Protein AF-A0A1Y4U0S0-F1 (afdb_monomer)

Structure (mmCIF, N/CA/C/O backbone):
data_AF-A0A1Y4U0S0-F1
#
_entry.id   AF-A0A1Y4U0S0-F1
#
loop_
_atom_site.group_PDB
_atom_site.id
_atom_site.type_symbol
_atom_site.label_atom_id
_atom_site.label_alt_id
_atom_site.label_comp_id
_atom_site.label_asym_id
_atom_site.label_entity_id
_atom_site.label_seq_id
_atom_site.pdbx_PDB_ins_code
_atom_site.Cartn_x
_atom_site.Cartn_y
_atom_site.Cartn_z
_atom_site.occupancy
_atom_site.B_iso_or_equiv
_atom_site.auth_seq_id
_atom_site.auth_comp_id
_atom_site.auth_asym_id
_atom_site.auth_atom_id
_atom_site.pdbx_PDB_model_num
ATOM 1 N N . MET A 1 1 ? -29.043 1.356 45.132 1.00 40.47 1 MET A N 1
ATOM 2 C CA . MET A 1 1 ? -28.980 1.439 43.660 1.00 40.47 1 MET A CA 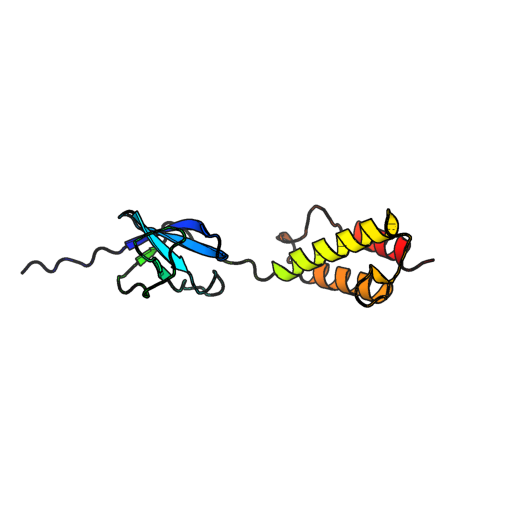1
ATOM 3 C C . MET A 1 1 ? -27.682 0.769 43.268 1.00 40.47 1 MET A C 1
ATOM 5 O O . MET A 1 1 ? -26.642 1.278 43.652 1.00 40.47 1 MET A O 1
ATOM 9 N N . GLU A 1 2 ? -27.728 -0.411 42.651 1.00 45.59 2 GLU A N 1
ATOM 10 C CA . GLU A 1 2 ? -26.515 -1.015 42.090 1.00 45.59 2 GLU A CA 1
ATOM 11 C C . GLU A 1 2 ? -26.048 -0.128 40.940 1.00 45.59 2 GLU A C 1
ATOM 13 O O . GLU A 1 2 ? -26.750 0.027 39.938 1.00 45.59 2 GLU A O 1
ATOM 18 N N . GLU A 1 3 ? -24.886 0.498 41.106 1.00 51.09 3 GLU A N 1
ATOM 19 C CA . GLU A 1 3 ? -24.162 1.104 40.000 1.00 51.09 3 GLU A CA 1
ATOM 20 C C . GLU A 1 3 ? -23.868 -0.013 38.996 1.00 51.09 3 GLU A C 1
ATOM 22 O O . GLU A 1 3 ? -22.993 -0.854 39.207 1.00 51.09 3 GLU A O 1
ATOM 27 N N . LYS A 1 4 ? -24.649 -0.070 37.910 1.00 58.69 4 LYS A N 1
ATOM 28 C CA . LYS A 1 4 ? -24.319 -0.901 36.754 1.00 58.69 4 LYS A CA 1
ATOM 29 C C . LYS A 1 4 ? -22.992 -0.390 36.218 1.00 58.69 4 LYS A C 1
ATOM 31 O O . LYS A 1 4 ? -22.959 0.591 35.479 1.00 58.69 4 LYS A O 1
ATOM 36 N N . LYS A 1 5 ? -21.910 -1.051 36.624 1.00 56.53 5 LYS A N 1
ATOM 37 C CA . LYS A 1 5 ? -20.572 -0.846 36.080 1.00 56.53 5 LYS A CA 1
ATOM 38 C C . LYS A 1 5 ? -20.705 -0.852 34.550 1.00 56.53 5 LYS A C 1
ATOM 40 O O . LYS A 1 5 ? -21.257 -1.826 34.025 1.00 56.53 5 LYS A O 1
ATOM 45 N N . PRO A 1 6 ? -20.319 0.222 33.839 1.00 61.12 6 PRO A N 1
ATOM 46 C CA . PRO A 1 6 ? -20.429 0.237 32.389 1.00 61.12 6 PRO A CA 1
ATOM 47 C C . PRO A 1 6 ? -19.617 -0.946 31.861 1.00 61.12 6 PRO A C 1
ATOM 49 O O . PRO A 1 6 ? -18.437 -1.081 32.174 1.00 61.12 6 PRO A O 1
ATOM 52 N N . MET A 1 7 ? -20.266 -1.865 31.144 1.00 83.56 7 MET A N 1
ATOM 53 C CA . MET A 1 7 ? -19.544 -2.968 30.516 1.00 83.56 7 MET A CA 1
ATOM 54 C C . MET A 1 7 ? -18.657 -2.376 29.426 1.00 83.56 7 MET A C 1
ATOM 56 O O . MET A 1 7 ? -19.169 -1.769 28.490 1.00 83.56 7 MET A O 1
ATOM 60 N N . THR A 1 8 ? -17.345 -2.524 29.544 1.00 92.81 8 THR A N 1
ATOM 61 C CA . THR A 1 8 ? -16.403 -2.131 28.492 1.00 92.81 8 THR A CA 1
ATOM 62 C C . THR A 1 8 ? -16.661 -2.975 27.238 1.00 92.81 8 THR A C 1
ATOM 64 O O . THR A 1 8 ? -16.826 -4.196 27.327 1.00 92.81 8 THR A O 1
ATOM 67 N N . LEU A 1 9 ? -16.752 -2.340 26.068 1.00 95.50 9 LEU A N 1
ATOM 68 C CA . LEU A 1 9 ? -16.929 -3.049 24.798 1.00 95.50 9 LEU A CA 1
ATOM 69 C C . LEU A 1 9 ? -15.595 -3.632 24.318 1.00 95.50 9 LEU A C 1
ATOM 71 O O . LEU A 1 9 ? -14.562 -2.985 24.447 1.00 95.50 9 LEU A O 1
ATOM 75 N N . ILE A 1 10 ? -15.612 -4.834 23.749 1.00 96.50 10 ILE A N 1
ATOM 76 C CA . ILE A 1 10 ? -14.423 -5.499 23.207 1.00 96.50 10 ILE A CA 1
ATOM 77 C C . ILE A 1 10 ? -14.530 -5.476 21.686 1.00 96.50 10 ILE A C 1
ATOM 79 O O . ILE A 1 10 ? -15.404 -6.125 21.122 1.00 96.50 10 ILE A O 1
ATOM 83 N N . MET A 1 11 ? -13.652 -4.718 21.036 1.00 96.75 11 MET A N 1
ATOM 84 C CA . MET A 1 11 ? -13.609 -4.534 19.589 1.00 96.75 11 MET A CA 1
ATOM 85 C C . MET A 1 11 ? -12.737 -5.602 18.939 1.00 96.75 11 MET A C 1
ATOM 87 O O . MET A 1 11 ? -11.527 -5.661 19.172 1.00 96.75 11 MET A O 1
ATOM 91 N N . LYS A 1 12 ? -13.338 -6.406 18.068 1.00 97.44 12 LYS A N 1
ATOM 92 C CA . LYS A 1 12 ? -12.628 -7.357 17.216 1.00 97.44 12 LY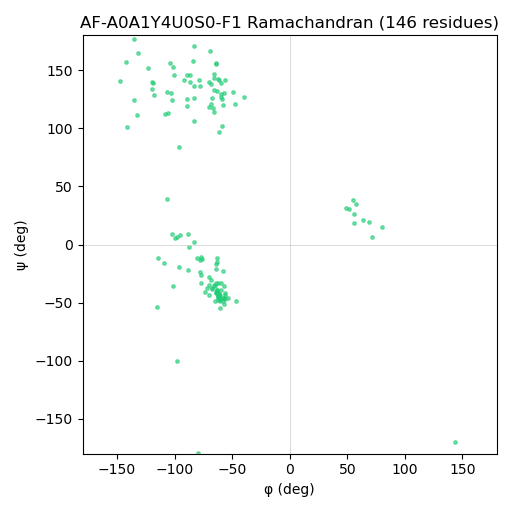S A CA 1
ATOM 93 C C . LYS A 1 12 ? -12.517 -6.807 15.804 1.00 97.44 12 LYS A C 1
ATOM 95 O O . LYS A 1 12 ? -13.539 -6.503 15.200 1.00 97.44 12 LYS A O 1
ATOM 100 N N . PHE A 1 13 ? -11.305 -6.702 15.265 1.00 96.88 13 PHE A N 1
ATOM 101 C CA . PHE A 1 13 ? -11.113 -6.327 13.864 1.00 96.88 13 PHE A CA 1
ATOM 102 C C . PHE A 1 13 ? -11.634 -7.440 12.946 1.00 96.88 13 PHE A C 1
ATOM 104 O O . PHE A 1 13 ? -11.243 -8.598 13.098 1.00 96.88 13 PHE A O 1
ATOM 111 N N . ILE A 1 14 ? -12.522 -7.096 12.011 1.00 96.44 14 ILE A N 1
ATOM 112 C CA . ILE A 1 14 ? -13.152 -8.066 11.099 1.00 96.44 14 ILE A CA 1
ATOM 113 C C . ILE A 1 14 ? -12.771 -7.864 9.630 1.00 96.44 14 ILE A C 1
ATOM 115 O O . ILE A 1 14 ? -13.032 -8.748 8.818 1.00 96.44 14 ILE A O 1
ATOM 119 N N . GLY A 1 15 ? -12.129 -6.745 9.286 1.00 94.94 15 GLY A N 1
ATOM 120 C CA . GLY A 1 15 ? -11.671 -6.467 7.929 1.00 94.94 15 GLY A CA 1
ATOM 121 C C . GLY A 1 15 ? -11.805 -5.001 7.541 1.00 94.94 15 GLY A C 1
ATOM 122 O O . GLY A 1 15 ? -12.069 -4.137 8.375 1.00 94.94 15 GLY A O 1
ATOM 123 N N . ILE A 1 16 ? -11.603 -4.733 6.257 1.00 93.88 16 ILE A N 1
ATOM 124 C CA . ILE A 1 16 ? -11.820 -3.428 5.635 1.00 93.88 16 ILE A CA 1
ATOM 125 C C . ILE A 1 16 ? -13.094 -3.546 4.795 1.00 93.88 16 ILE A C 1
ATOM 127 O O . ILE A 1 16 ? -13.228 -4.522 4.058 1.00 93.88 16 ILE A O 1
ATOM 131 N N . ASP A 1 17 ? -14.020 -2.602 4.942 1.00 91.44 17 ASP A N 1
ATOM 132 C CA . ASP A 1 17 ? -15.272 -2.584 4.177 1.00 91.44 17 ASP A CA 1
ATOM 133 C C . ASP A 1 17 ? -15.086 -2.034 2.746 1.00 91.44 17 ASP A C 1
ATOM 135 O O . ASP A 1 17 ? -13.990 -1.622 2.346 1.00 91.44 17 ASP A O 1
ATOM 139 N N . ASP A 1 18 ? -16.178 -1.975 1.981 1.00 88.81 18 ASP A N 1
ATOM 140 C CA . ASP A 1 18 ? -16.189 -1.454 0.606 1.00 88.81 18 ASP A CA 1
ATOM 141 C C . ASP A 1 18 ? -15.829 0.043 0.510 1.00 88.81 18 ASP A C 1
ATOM 143 O O . ASP A 1 18 ? -15.363 0.519 -0.529 1.00 88.81 18 ASP A O 1
ATOM 147 N N . PHE A 1 19 ? -15.969 0.792 1.607 1.00 88.31 19 PHE A N 1
ATOM 148 C CA . PHE A 1 19 ? -15.559 2.194 1.713 1.00 88.31 19 PHE A CA 1
ATOM 149 C C . PHE A 1 19 ? -14.099 2.353 2.162 1.00 88.31 19 PHE A C 1
ATOM 151 O O . PHE A 1 19 ? -13.637 3.468 2.411 1.00 88.31 19 PHE A O 1
ATOM 158 N N . SER A 1 20 ? -13.338 1.254 2.214 1.00 90.50 20 SER A N 1
ATOM 159 C CA . SER A 1 20 ? -11.951 1.213 2.684 1.00 90.50 20 SER A CA 1
ATOM 160 C C . SER A 1 20 ? -11.775 1.589 4.164 1.00 90.50 20 SER A C 1
ATOM 162 O O . SER A 1 20 ? -10.670 1.955 4.582 1.00 90.50 20 SER A O 1
ATOM 164 N N . CYS A 1 21 ? -12.837 1.486 4.966 1.00 93.69 21 CYS A N 1
ATOM 165 C CA . CYS A 1 21 ? -12.838 1.729 6.401 1.00 93.69 21 CYS A CA 1
ATOM 166 C C . CYS A 1 21 ? -12.505 0.440 7.174 1.00 93.69 21 CYS A C 1
ATOM 168 O O . CYS A 1 21 ? -13.197 -0.575 7.032 1.00 93.69 21 CYS A O 1
ATOM 170 N N . PRO A 1 22 ? -11.478 0.456 8.046 1.00 95.81 22 PRO A N 1
ATOM 171 C CA . PRO A 1 22 ? -11.247 -0.624 8.994 1.00 95.81 22 PRO A CA 1
ATOM 172 C C . PRO A 1 22 ? -12.472 -0.795 9.891 1.00 95.81 22 PRO A C 1
ATOM 174 O O . PRO A 1 22 ? -12.926 0.155 10.532 1.00 95.81 22 PRO A O 1
ATOM 177 N N . THR A 1 23 ? -13.007 -2.007 9.929 1.00 96.56 23 THR A N 1
ATOM 178 C CA . THR A 1 23 ? -14.270 -2.313 10.589 1.00 96.56 23 THR A CA 1
ATOM 179 C C . THR A 1 23 ? -14.054 -3.313 11.715 1.00 96.56 23 THR A C 1
ATOM 181 O O . THR A 1 23 ? -13.292 -4.279 11.603 1.00 96.56 23 THR A O 1
ATOM 184 N N . TYR A 1 24 ? -14.744 -3.061 12.820 1.00 96.75 24 TYR A N 1
ATOM 185 C CA . TYR A 1 24 ? -14.695 -3.829 14.050 1.00 96.75 24 TYR A CA 1
ATOM 186 C C . TYR A 1 24 ? -16.093 -4.312 14.429 1.00 96.75 24 TYR A C 1
ATOM 188 O O . TYR A 1 24 ? -17.090 -3.658 14.121 1.00 96.75 24 TYR A O 1
ATOM 196 N N . GLN A 1 25 ? -16.168 -5.438 15.130 1.00 97.31 25 GLN A N 1
ATOM 197 C CA . GLN A 1 25 ? -17.398 -5.950 15.721 1.00 97.31 25 GLN A CA 1
ATOM 198 C C . GLN A 1 25 ? -17.242 -6.064 17.239 1.00 97.31 25 GLN A C 1
ATOM 200 O O . GLN A 1 25 ? -16.221 -6.563 17.714 1.00 97.31 25 GLN A O 1
ATOM 205 N N . ASP A 1 26 ? -18.238 -5.597 17.994 1.00 96.69 26 ASP A N 1
ATOM 206 C CA . ASP A 1 26 ? -18.273 -5.762 19.450 1.00 96.69 26 ASP A CA 1
ATOM 207 C C . ASP A 1 26 ? -18.827 -7.135 19.878 1.00 96.69 26 ASP A C 1
ATOM 209 O O . ASP A 1 26 ? -19.394 -7.886 19.077 1.00 96.69 26 ASP A O 1
ATOM 213 N N . GLN A 1 27 ? -18.720 -7.466 21.168 1.00 95.94 27 GLN A N 1
ATOM 214 C CA . GLN A 1 27 ? -19.227 -8.728 21.726 1.00 95.94 27 GLN A CA 1
ATOM 215 C C . GLN A 1 27 ? -20.756 -8.901 21.629 1.00 95.94 27 GLN A C 1
ATOM 217 O O . GLN A 1 27 ? -21.276 -9.983 21.899 1.00 95.94 27 GLN A O 1
ATOM 222 N N . HIS A 1 28 ? -21.489 -7.840 21.284 1.00 94.88 28 HIS A N 1
ATOM 223 C CA . HIS A 1 28 ? -22.935 -7.842 21.075 1.00 94.88 28 HIS A CA 1
ATOM 224 C C . HIS A 1 28 ? -23.306 -7.907 19.586 1.00 94.88 28 HIS A C 1
ATOM 226 O O . HIS A 1 28 ? -24.487 -7.825 19.249 1.00 94.88 28 HIS A O 1
ATOM 232 N N . GLY A 1 29 ? -22.319 -8.061 18.699 1.00 95.12 29 GLY A N 1
ATOM 233 C CA . GLY A 1 29 ? -22.518 -8.132 17.258 1.00 95.12 29 GLY A CA 1
ATOM 234 C C . GLY A 1 29 ? -22.702 -6.770 16.591 1.00 95.12 29 GLY A C 1
ATOM 235 O O . GLY A 1 29 ? -23.168 -6.730 15.450 1.00 95.12 29 GLY A O 1
ATOM 236 N N . ARG A 1 30 ? -22.370 -5.658 17.264 1.00 95.88 30 ARG A N 1
ATOM 237 C CA . ARG A 1 30 ? -22.471 -4.324 16.660 1.00 95.88 30 ARG A CA 1
ATOM 238 C C . ARG A 1 30 ? -21.225 -3.940 15.887 1.00 95.88 30 ARG A C 1
ATOM 240 O O . ARG A 1 30 ? -20.119 -4.190 16.360 1.00 95.88 30 ARG A O 1
ATOM 247 N N . PHE A 1 31 ? -21.416 -3.306 14.736 1.00 96.69 31 PHE A N 1
ATOM 248 C CA . PHE A 1 31 ? -20.329 -2.865 13.873 1.00 96.69 31 PHE A CA 1
ATOM 249 C C . PHE A 1 31 ? -19.893 -1.436 14.180 1.00 96.69 31 PHE A C 1
ATOM 251 O O . PHE A 1 31 ? -20.710 -0.546 14.438 1.00 96.69 31 PHE A O 1
ATOM 258 N N . TRP A 1 32 ? -18.581 -1.241 14.111 1.00 96.75 32 TRP A N 1
ATOM 259 C CA . TRP A 1 32 ? -17.901 0.013 14.379 1.00 96.75 32 TRP A CA 1
ATOM 260 C C . TRP A 1 32 ? -16.856 0.265 13.294 1.00 96.75 32 TRP A C 1
ATOM 262 O O . TRP A 1 32 ? -15.989 -0.577 13.068 1.00 96.75 32 TRP A O 1
ATOM 272 N N . LYS A 1 33 ? -16.926 1.414 12.626 1.00 96.38 33 LYS A N 1
ATOM 273 C CA . LYS A 1 33 ? -16.006 1.801 11.549 1.00 96.38 33 LYS A CA 1
ATOM 274 C C . LYS A 1 33 ? -15.000 2.819 12.051 1.00 96.38 33 LYS A C 1
ATOM 276 O O . LYS A 1 33 ? -15.399 3.814 12.649 1.00 96.38 33 LYS A O 1
ATOM 281 N N . ASP A 1 34 ? -13.720 2.584 11.793 1.00 96.44 34 ASP A N 1
ATOM 282 C CA . ASP A 1 34 ? -12.658 3.552 12.053 1.00 96.44 34 ASP A CA 1
ATOM 283 C C . ASP A 1 34 ? -12.553 4.561 10.904 1.00 96.44 34 ASP A C 1
ATOM 285 O O . ASP A 1 34 ? -12.028 4.253 9.831 1.00 96.44 34 ASP A O 1
ATOM 289 N N . LEU A 1 35 ? -13.007 5.791 11.139 1.00 94.88 35 LEU A N 1
ATOM 290 C CA . LEU A 1 35 ? -12.914 6.872 10.152 1.00 94.88 35 LEU A CA 1
ATOM 291 C C . LEU A 1 35 ? -11.511 7.481 10.049 1.00 94.88 35 LEU A C 1
ATOM 293 O O . LEU A 1 35 ? -11.219 8.209 9.100 1.00 94.88 35 LEU A O 1
ATOM 297 N N . ASN A 1 36 ? -10.610 7.146 10.974 1.00 93.38 36 ASN A N 1
ATOM 298 C CA . ASN A 1 36 ? -9.199 7.501 10.879 1.00 93.38 36 ASN A CA 1
ATOM 299 C C . ASN A 1 36 ? -8.444 6.614 9.870 1.00 93.38 36 ASN A C 1
ATOM 301 O O . ASN A 1 36 ? -7.322 6.927 9.466 1.00 93.38 36 ASN A O 1
ATOM 305 N N . LEU A 1 37 ? -9.057 5.515 9.416 1.00 93.88 37 LEU A N 1
ATOM 306 C CA . LEU A 1 37 ? -8.477 4.568 8.462 1.00 93.88 37 LEU A CA 1
ATOM 307 C C . LEU A 1 37 ? -7.145 3.972 8.946 1.00 93.88 37 LEU A C 1
ATOM 309 O O . LEU A 1 37 ? -6.241 3.757 8.139 1.00 93.88 37 LEU A O 1
ATOM 313 N N . GLY A 1 38 ? -6.993 3.750 10.255 1.00 92.12 38 GLY A N 1
ATOM 314 C CA . GLY A 1 38 ? -5.781 3.195 10.856 1.00 92.12 38 GLY A CA 1
ATOM 315 C C . GLY A 1 38 ? -4.556 4.115 10.824 1.00 92.12 38 GLY A C 1
ATOM 316 O O . GLY A 1 38 ? -3.439 3.606 10.931 1.00 92.12 38 GLY A O 1
ATOM 317 N N . LYS A 1 39 ? -4.729 5.436 10.642 1.00 90.19 39 LYS A N 1
ATOM 318 C CA . LYS A 1 39 ? -3.615 6.410 10.593 1.00 90.19 39 LYS A CA 1
ATOM 319 C C . LYS A 1 39 ? -3.209 6.965 11.965 1.00 90.19 39 LYS A C 1
ATOM 321 O O . LYS A 1 39 ? -2.092 7.451 12.108 1.00 90.19 39 LYS A O 1
ATOM 326 N N . SER A 1 40 ? -4.094 6.908 12.958 1.00 87.31 40 SER A N 1
ATOM 327 C CA . SER A 1 40 ? -3.839 7.316 14.350 1.00 87.31 40 SER A CA 1
ATOM 328 C C . SER A 1 40 ? -3.651 6.103 15.242 1.00 87.31 40 SER A C 1
ATOM 330 O O . SER A 1 40 ? -4.206 5.050 14.939 1.00 87.31 40 SER A O 1
ATOM 332 N N . GLU A 1 41 ? -2.948 6.271 16.368 1.00 85.62 41 GLU A N 1
ATOM 333 C CA . GLU A 1 41 ? -2.849 5.273 17.438 1.00 85.62 41 GLU A CA 1
ATOM 334 C C . GLU A 1 41 ? -4.215 4.914 18.042 1.00 85.62 41 GLU A C 1
ATOM 336 O O . GLU A 1 41 ? -4.470 3.759 18.392 1.00 85.62 41 GLU A O 1
ATOM 341 N N . THR A 1 42 ? -5.124 5.879 18.095 1.00 88.69 42 THR A N 1
ATOM 342 C CA . THR A 1 42 ? -6.495 5.699 18.567 1.00 88.69 42 THR A CA 1
ATOM 343 C C . THR A 1 42 ? -7.462 5.714 17.379 1.00 88.69 42 THR A C 1
ATOM 345 O O . THR A 1 42 ? -7.596 6.753 16.724 1.00 88.69 42 THR A O 1
ATOM 348 N N . PRO A 1 43 ? -8.119 4.580 17.065 1.00 92.38 43 PRO A N 1
ATOM 349 C CA . PRO A 1 43 ? -9.156 4.531 16.038 1.00 92.38 43 PRO A CA 1
ATOM 350 C C . PRO A 1 43 ? -10.335 5.445 16.377 1.00 92.38 43 PRO A C 1
ATOM 352 O O . PRO A 1 43 ? -10.754 5.534 17.534 1.00 92.38 43 PRO A O 1
ATOM 355 N N . ASP A 1 44 ? -10.887 6.100 15.362 1.00 94.94 44 ASP A N 1
ATOM 356 C CA . ASP A 1 44 ? -12.052 6.971 15.496 1.00 94.94 44 ASP A CA 1
ATOM 357 C C . ASP A 1 44 ? -13.308 6.173 15.128 1.00 94.94 44 ASP A C 1
ATOM 359 O O . ASP A 1 44 ? -13.720 6.134 13.968 1.00 94.94 44 ASP A O 1
ATOM 363 N N . LEU A 1 45 ? -13.842 5.433 16.107 1.00 96.50 45 LEU A N 1
ATOM 364 C CA . LEU A 1 45 ? -14.888 4.427 15.898 1.00 96.50 45 LEU A CA 1
ATOM 365 C C . LEU A 1 45 ? -16.292 5.038 15.846 1.00 96.50 45 LEU A C 1
ATOM 367 O O . LEU A 1 45 ? -16.742 5.667 16.805 1.00 96.50 45 LEU A O 1
ATOM 371 N N . TYR A 1 46 ? -17.025 4.750 14.771 1.00 97.12 46 TYR A N 1
ATOM 372 C CA . TYR A 1 46 ? -18.411 5.168 14.560 1.00 97.12 46 TYR A CA 1
ATOM 373 C C . TYR A 1 46 ? -19.333 3.969 14.398 1.00 97.12 46 TYR A C 1
ATOM 375 O O . TYR A 1 46 ? -18.994 3.007 13.715 1.00 97.12 46 TYR A O 1
ATOM 383 N N . SER A 1 47 ? -20.525 4.041 14.987 1.00 96.12 47 SER A N 1
ATOM 384 C CA . SER A 1 47 ? -21.580 3.059 14.738 1.00 96.12 47 SER A CA 1
ATOM 385 C C . SER A 1 47 ? -22.045 3.106 13.284 1.00 96.12 47 SER A C 1
ATOM 387 O O . SER A 1 47 ? -21.959 4.148 12.631 1.00 96.12 47 SER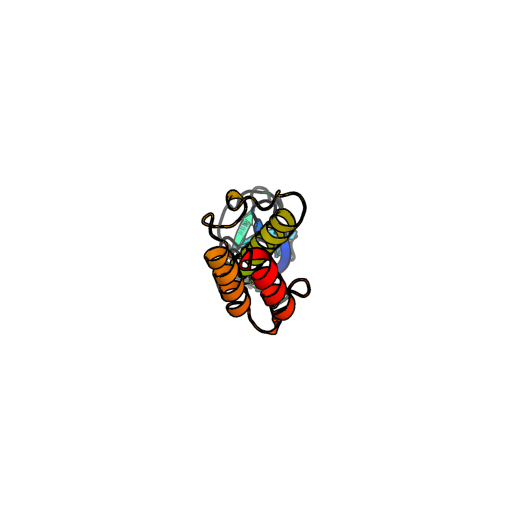 A O 1
ATOM 389 N N . THR A 1 48 ? -22.597 2.001 12.789 1.00 95.06 48 THR A N 1
ATOM 390 C CA . THR A 1 48 ? -23.122 1.921 11.422 1.00 95.06 48 THR A CA 1
ATOM 391 C C . THR A 1 48 ? -24.641 2.049 11.370 1.00 95.06 48 THR A C 1
ATOM 393 O O . THR A 1 48 ? -25.376 1.709 12.308 1.00 95.06 48 THR A O 1
ATOM 396 N N . THR A 1 49 ? -25.145 2.549 10.244 1.00 94.19 49 THR A N 1
ATOM 397 C CA . THR A 1 49 ? -26.584 2.643 9.985 1.00 94.19 49 THR A CA 1
ATOM 398 C C . THR A 1 49 ? -27.215 1.254 10.023 1.00 94.19 49 THR A C 1
ATOM 400 O O . THR A 1 49 ? -26.763 0.345 9.337 1.00 94.19 49 THR A O 1
ATOM 403 N N . ARG A 1 50 ? -28.277 1.086 10.828 1.00 92.81 50 ARG A N 1
ATOM 404 C CA . ARG A 1 50 ? -29.003 -0.191 11.011 1.00 92.81 50 ARG A CA 1
ATOM 405 C C . ARG A 1 50 ? -28.126 -1.374 11.448 1.00 92.81 50 ARG A C 1
ATOM 407 O O . ARG A 1 50 ? -28.580 -2.509 11.352 1.00 92.81 50 ARG A O 1
ATOM 414 N N . ASN A 1 51 ? -26.928 -1.111 11.978 1.00 94.50 51 ASN A N 1
ATOM 415 C CA . ASN A 1 51 ? -25.948 -2.146 12.292 1.00 94.50 51 ASN A CA 1
ATOM 416 C C . ASN A 1 51 ? -25.605 -3.036 11.082 1.00 94.50 51 ASN A C 1
ATOM 418 O O . ASN A 1 51 ? -25.472 -4.251 11.214 1.00 94.50 51 ASN A O 1
ATOM 422 N N . ASP A 1 52 ? -25.520 -2.427 9.902 1.00 92.19 52 ASP A N 1
ATOM 423 C CA . ASP A 1 52 ? -25.076 -3.070 8.667 1.00 92.19 52 ASP A CA 1
ATOM 424 C C . ASP A 1 52 ? -23.550 -2.928 8.526 1.00 92.19 52 ASP A C 1
ATOM 426 O O . ASP A 1 52 ? -22.990 -1.913 8.954 1.00 92.19 52 ASP A O 1
ATOM 430 N N . LEU A 1 53 ? -22.876 -3.928 7.955 1.00 88.81 53 LEU A N 1
ATOM 431 C CA . LEU A 1 53 ? -21.432 -3.887 7.706 1.00 88.81 53 LEU A CA 1
ATOM 432 C C . LEU A 1 53 ? -21.087 -2.760 6.725 1.00 88.81 53 LEU A C 1
ATOM 434 O O . LEU A 1 53 ? -20.169 -1.983 6.974 1.00 88.81 53 LEU A O 1
ATOM 438 N N . ASP A 1 54 ? -21.893 -2.600 5.678 1.00 86.69 54 ASP A N 1
ATOM 439 C CA . ASP A 1 54 ? -21.706 -1.589 4.633 1.00 86.69 54 ASP A CA 1
ATOM 440 C C . ASP A 1 54 ? -22.535 -0.326 4.910 1.00 86.69 54 ASP A C 1
ATOM 442 O O . ASP A 1 54 ? -22.601 0.598 4.103 1.00 86.69 54 ASP A O 1
ATOM 446 N N . GLY A 1 55 ? -23.145 -0.243 6.096 1.00 90.69 55 GLY A N 1
ATOM 447 C CA . GLY A 1 55 ? -23.901 0.924 6.528 1.00 90.69 55 GLY A CA 1
ATOM 448 C C . GLY A 1 55 ? -23.016 2.157 6.718 1.00 90.69 55 GLY A C 1
ATOM 449 O O . GLY A 1 55 ? -21.896 2.069 7.225 1.00 90.69 55 GLY A O 1
ATOM 450 N N . GLU A 1 56 ? -23.551 3.327 6.375 1.00 92.69 56 GLU A N 1
ATOM 451 C CA . GLU A 1 56 ? -22.889 4.617 6.598 1.00 92.69 56 GLU A CA 1
ATOM 452 C C . GLU A 1 56 ? -22.534 4.812 8.086 1.00 92.69 56 GLU A C 1
ATOM 454 O O . GLU A 1 56 ? -23.348 4.438 8.949 1.00 92.69 56 GLU A O 1
ATOM 459 N N . PRO A 1 57 ? -21.370 5.406 8.407 1.00 94.81 57 PRO A N 1
ATOM 460 C CA . PRO A 1 57 ? -21.008 5.771 9.771 1.00 94.81 57 PRO A CA 1
ATOM 461 C C . PRO A 1 57 ? -21.940 6.867 10.306 1.00 94.81 57 PRO A C 1
ATOM 463 O O . PRO A 1 57 ? -22.202 7.865 9.638 1.00 94.81 57 PRO A O 1
ATOM 466 N N . VAL A 1 58 ? -22.450 6.691 11.528 1.00 93.88 58 VAL A N 1
ATOM 467 C CA . VAL A 1 58 ? -23.524 7.539 12.077 1.00 93.88 58 VAL A CA 1
ATOM 468 C C . VAL A 1 58 ? -23.077 8.360 13.274 1.00 93.88 58 VAL A C 1
ATOM 470 O O . VAL A 1 58 ? -23.318 9.564 13.334 1.00 93.88 58 VAL A O 1
ATOM 473 N N . SER A 1 59 ? -22.513 7.726 14.300 1.00 94.19 59 SER A N 1
ATOM 474 C CA . SER A 1 59 ? -22.207 8.412 15.558 1.00 94.19 59 SER A CA 1
ATOM 475 C C . SER A 1 59 ? -20.967 7.836 16.225 1.00 94.19 59 SER A C 1
ATOM 477 O O . SER A 1 59 ? -20.817 6.614 16.232 1.00 94.19 59 SER A O 1
ATOM 479 N N . PRO A 1 60 ? -20.113 8.687 16.822 1.00 96.38 60 PRO A N 1
ATOM 480 C CA . PRO A 1 60 ? -18.903 8.226 17.480 1.00 96.38 60 PRO A CA 1
ATOM 481 C C . PRO A 1 60 ? -19.252 7.368 18.696 1.00 96.38 60 PRO A C 1
ATOM 483 O O . PRO A 1 60 ? -20.253 7.608 19.388 1.00 96.38 60 PRO A O 1
ATOM 486 N N . ILE A 1 61 ? -18.409 6.380 18.975 1.00 95.00 61 ILE A N 1
ATOM 487 C CA . ILE A 1 61 ? -18.512 5.555 20.173 1.00 95.00 61 ILE A CA 1
ATOM 488 C C . ILE A 1 61 ? -18.396 6.438 21.423 1.00 95.00 61 ILE A C 1
ATOM 490 O O . ILE A 1 61 ? -17.504 7.272 21.553 1.00 95.00 61 ILE A O 1
ATOM 494 N N . ARG A 1 62 ? -19.340 6.280 22.355 1.00 93.81 62 ARG A N 1
ATOM 495 C CA . ARG A 1 62 ? -19.342 7.001 23.646 1.00 93.81 62 ARG A CA 1
ATOM 496 C C . ARG A 1 62 ? -19.031 6.100 24.834 1.00 93.81 62 ARG A C 1
ATOM 498 O O . ARG A 1 62 ? -18.791 6.589 25.931 1.00 93.81 62 ARG A O 1
ATOM 505 N N . GLN A 1 63 ? -19.120 4.794 24.625 1.00 92.62 63 GLN A N 1
ATOM 506 C CA . GLN A 1 63 ? -18.884 3.787 25.646 1.00 92.62 63 GLN A CA 1
ATOM 507 C C . GLN A 1 63 ? -17.392 3.469 25.703 1.00 92.62 63 GLN A C 1
ATOM 509 O O . GLN A 1 63 ? -16.727 3.484 24.671 1.00 92.62 63 GLN A O 1
ATOM 514 N N . GLU A 1 64 ? -16.876 3.168 26.892 1.00 94.38 64 GLU A N 1
ATOM 515 C CA . GLU A 1 64 ? -15.507 2.671 27.024 1.00 94.38 64 GLU A CA 1
ATOM 516 C C . GLU A 1 64 ? -15.337 1.371 26.238 1.00 94.38 64 GLU A C 1
ATOM 518 O O . GLU A 1 64 ? -16.214 0.498 26.252 1.00 94.38 64 GLU A O 1
ATOM 523 N N . TYR A 1 65 ? -14.197 1.238 25.568 1.00 94.44 65 TYR A N 1
ATOM 524 C CA . TYR A 1 65 ? -13.882 0.077 24.753 1.00 94.44 65 TYR A CA 1
ATOM 525 C C . TYR A 1 65 ? -12.405 -0.301 24.865 1.00 94.44 65 TYR A C 1
ATOM 527 O O . TYR A 1 65 ? -11.550 0.521 25.193 1.00 94.44 65 TYR A O 1
ATOM 535 N N . THR A 1 66 ? -12.118 -1.560 24.567 1.00 95.62 66 THR A N 1
ATOM 536 C CA . THR A 1 66 ? -10.778 -2.117 24.372 1.00 95.62 66 THR A CA 1
ATOM 537 C C . THR A 1 66 ? -10.767 -2.942 23.090 1.00 95.62 66 THR A C 1
ATOM 539 O O . THR A 1 66 ? -11.824 -3.283 22.561 1.00 95.62 66 THR A O 1
ATOM 542 N N . PHE A 1 67 ? -9.585 -3.267 22.570 1.00 95.44 67 PHE A N 1
ATOM 543 C CA . PHE A 1 67 ? -9.454 -4.155 21.415 1.00 95.44 67 PHE A CA 1
ATOM 544 C C . PHE A 1 67 ? -9.080 -5.575 21.852 1.00 95.44 67 PHE A C 1
ATOM 546 O O . PHE A 1 67 ? -8.354 -5.755 22.829 1.00 95.44 67 PHE A O 1
ATOM 553 N N . GLU A 1 68 ? -9.583 -6.579 21.130 1.00 95.19 68 GLU A N 1
ATOM 554 C CA . GLU A 1 68 ? -9.201 -7.990 21.314 1.00 95.19 68 GLU A CA 1
ATOM 555 C C . GLU A 1 68 ? -7.723 -8.227 20.950 1.00 95.19 68 GLU A C 1
ATOM 557 O O . GLU A 1 68 ? -7.035 -9.022 21.589 1.00 95.19 68 GLU A O 1
ATOM 562 N N . SER A 1 69 ? -7.230 -7.504 19.945 1.00 93.75 69 SER A N 1
ATOM 563 C CA . SER A 1 69 ? -5.849 -7.513 19.457 1.00 93.75 69 SER A CA 1
ATOM 564 C C . SER A 1 69 ? -5.363 -6.084 19.219 1.00 93.75 69 SER A C 1
ATOM 566 O O . SER A 1 69 ? -6.142 -5.142 19.334 1.00 93.75 69 SER A O 1
ATOM 568 N N . GLU A 1 70 ? -4.100 -5.906 18.824 1.00 93.19 70 GLU A N 1
ATOM 569 C CA . GLU A 1 70 ? -3.643 -4.612 18.298 1.00 93.19 70 GLU A CA 1
ATOM 570 C C . GLU A 1 70 ? -4.619 -4.112 17.211 1.00 93.19 70 GLU A C 1
ATOM 572 O O . GLU A 1 70 ? -5.008 -4.900 16.335 1.00 93.19 70 GLU A O 1
ATOM 577 N N . PRO A 1 71 ? -5.073 -2.846 17.283 1.00 94.06 71 PRO A N 1
ATOM 578 C CA . PRO A 1 71 ? -5.994 -2.293 16.303 1.00 94.06 71 PRO A CA 1
ATOM 579 C C . PRO A 1 71 ? -5.333 -2.235 14.928 1.00 94.06 71 PRO A C 1
ATOM 581 O O . PRO A 1 71 ? -4.108 -2.170 14.797 1.00 94.06 71 PRO A O 1
ATOM 584 N N . PHE A 1 72 ? -6.157 -2.224 13.884 1.00 94.75 72 PHE A N 1
ATOM 585 C CA . PHE A 1 72 ? -5.663 -2.123 12.521 1.00 94.75 72 PHE A CA 1
ATOM 586 C C . PHE A 1 72 ? -4.821 -0.853 12.338 1.00 94.75 72 PHE A C 1
ATOM 588 O O . PHE A 1 72 ? -5.244 0.256 12.675 1.00 94.75 72 PHE A O 1
ATOM 595 N N . ARG A 1 73 ? -3.634 -1.030 11.754 1.00 94.38 73 ARG A N 1
ATOM 596 C CA . ARG A 1 73 ? -2.728 0.050 11.366 1.00 94.38 73 ARG A CA 1
ATOM 597 C C . ARG A 1 73 ? -2.523 0.019 9.872 1.00 94.38 73 ARG A C 1
ATOM 599 O O . ARG A 1 73 ? -2.159 -1.011 9.304 1.00 94.38 73 ARG A O 1
ATOM 606 N N . ARG A 1 74 ? -2.716 1.171 9.245 1.00 93.00 74 ARG A N 1
ATOM 607 C CA . ARG A 1 74 ? -2.455 1.317 7.821 1.00 93.00 74 ARG A CA 1
ATOM 608 C C . ARG A 1 74 ? -0.958 1.460 7.596 1.00 93.00 74 ARG A C 1
ATOM 610 O O . ARG A 1 74 ? -0.283 2.173 8.337 1.00 93.00 74 ARG A O 1
ATOM 617 N N . ASN A 1 75 ? -0.429 0.769 6.590 1.00 92.06 75 ASN A N 1
ATOM 618 C CA . ASN A 1 75 ? 0.993 0.855 6.286 1.00 92.06 75 ASN A CA 1
ATOM 619 C C . ASN A 1 75 ? 1.303 2.267 5.747 1.00 92.06 75 ASN A C 1
ATOM 621 O O . ASN A 1 75 ? 0.748 2.640 4.711 1.00 92.06 75 ASN A O 1
ATOM 625 N N . PRO A 1 76 ? 2.192 3.050 6.389 1.00 93.06 76 PRO A N 1
ATOM 626 C CA . PRO A 1 76 ? 2.510 4.406 5.936 1.00 93.06 76 PRO A CA 1
ATOM 627 C C . PRO A 1 76 ? 3.178 4.445 4.552 1.00 93.06 76 PRO A C 1
ATOM 629 O O . PRO A 1 76 ? 3.200 5.498 3.921 1.00 93.06 76 PRO A O 1
ATOM 632 N N . TYR A 1 77 ? 3.694 3.308 4.075 1.00 95.69 77 TYR A N 1
ATOM 633 C CA . TYR A 1 77 ? 4.353 3.153 2.780 1.00 95.69 77 TYR A CA 1
ATOM 634 C C . TYR A 1 77 ? 3.472 2.499 1.705 1.00 95.69 77 TYR A C 1
ATOM 636 O O . TYR A 1 77 ? 3.974 2.143 0.636 1.00 95.69 77 TYR A O 1
ATOM 644 N N . GLU A 1 78 ? 2.172 2.302 1.957 1.00 94.19 78 GLU A N 1
ATOM 645 C CA . GLU A 1 78 ? 1.281 1.627 1.002 1.00 94.19 78 GLU A CA 1
ATOM 646 C C . GLU A 1 78 ? 1.270 2.308 -0.374 1.00 94.19 78 GLU A C 1
ATOM 648 O O . GLU A 1 78 ? 1.355 1.638 -1.401 1.00 94.19 78 GLU A O 1
ATOM 653 N N . PHE A 1 79 ? 1.250 3.644 -0.411 1.00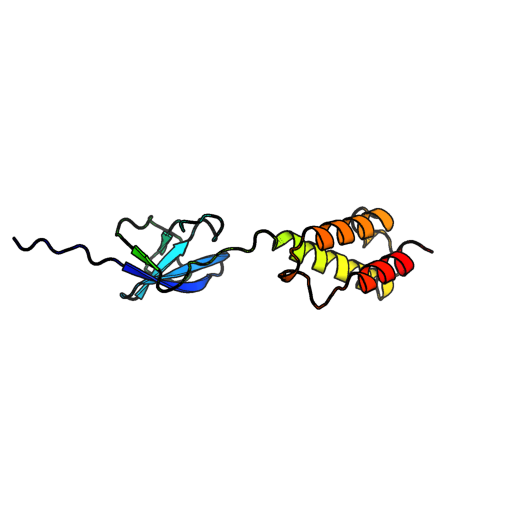 95.12 79 PHE A N 1
ATOM 654 C CA . PHE A 1 79 ? 1.164 4.398 -1.658 1.00 95.12 79 PHE A CA 1
ATOM 655 C C . PHE A 1 79 ? 2.470 4.316 -2.437 1.00 95.12 79 PHE A C 1
ATOM 657 O O . PHE A 1 79 ? 2.455 4.196 -3.661 1.00 95.12 79 PHE A O 1
ATOM 664 N N . GLN A 1 80 ? 3.601 4.335 -1.735 1.00 97.81 80 GLN A N 1
ATOM 665 C CA . GLN A 1 80 ? 4.922 4.149 -2.314 1.00 97.81 80 GLN A CA 1
ATOM 666 C C . GLN A 1 80 ? 5.040 2.758 -2.932 1.00 97.81 80 GLN A C 1
ATOM 668 O O . GLN A 1 80 ? 5.506 2.628 -4.062 1.00 97.81 80 GLN A O 1
ATOM 673 N N . TYR A 1 81 ? 4.575 1.733 -2.215 1.00 97.44 81 TYR A N 1
ATOM 674 C CA . TYR A 1 81 ? 4.566 0.356 -2.694 1.00 97.44 81 TYR A CA 1
ATOM 675 C C . TYR A 1 81 ? 3.681 0.199 -3.940 1.00 97.44 81 TYR A C 1
ATOM 677 O O . TYR A 1 81 ? 4.123 -0.351 -4.949 1.00 97.44 81 TYR A O 1
ATOM 685 N N . MET A 1 82 ? 2.456 0.737 -3.908 1.00 97.19 82 MET A N 1
ATOM 686 C CA . MET A 1 82 ? 1.524 0.711 -5.042 1.00 97.19 82 MET A CA 1
ATOM 687 C C . MET A 1 82 ? 2.077 1.460 -6.258 1.00 97.19 82 MET A C 1
ATOM 689 O O . MET A 1 82 ? 2.022 0.950 -7.376 1.00 97.19 82 MET A O 1
ATOM 693 N N . MET A 1 83 ? 2.643 2.651 -6.051 1.00 98.06 83 MET A N 1
ATOM 694 C CA . MET A 1 83 ? 3.253 3.432 -7.126 1.00 98.06 83 MET A CA 1
ATOM 695 C C . MET A 1 83 ? 4.454 2.699 -7.727 1.00 98.06 83 MET A C 1
ATOM 697 O O . MET A 1 83 ? 4.593 2.646 -8.945 1.00 98.06 83 MET A O 1
ATOM 701 N N . LEU A 1 84 ? 5.300 2.084 -6.896 1.00 98.50 84 LEU A N 1
ATOM 702 C CA . LEU A 1 84 ? 6.436 1.297 -7.369 1.00 98.50 84 LEU A CA 1
ATOM 703 C C . LEU A 1 84 ? 5.983 0.109 -8.225 1.00 98.50 84 LEU A C 1
ATOM 705 O O . LEU A 1 84 ? 6.579 -0.143 -9.270 1.00 98.50 84 LEU A O 1
ATOM 709 N N . SER A 1 85 ? 4.925 -0.591 -7.805 1.00 98.25 85 SER A N 1
ATOM 710 C CA . SER A 1 85 ? 4.329 -1.683 -8.583 1.00 98.25 85 SER A CA 1
ATOM 711 C C . SER A 1 85 ? 3.801 -1.181 -9.924 1.00 98.25 85 SER A C 1
ATOM 713 O O . SER A 1 85 ? 4.093 -1.783 -10.954 1.00 98.25 85 SER A O 1
ATOM 715 N N . ARG A 1 86 ? 3.116 -0.033 -9.941 1.00 98.19 86 ARG A N 1
ATOM 716 C CA . ARG A 1 86 ? 2.629 0.563 -11.187 1.00 98.19 86 ARG A CA 1
ATOM 717 C C . ARG A 1 86 ? 3.765 0.895 -12.160 1.00 98.19 86 ARG A C 1
ATOM 719 O O . ARG A 1 86 ? 3.694 0.503 -13.319 1.00 98.19 86 ARG A O 1
ATOM 726 N N . LEU A 1 87 ? 4.816 1.569 -11.691 1.00 98.19 87 LEU A N 1
ATOM 727 C CA . LEU A 1 87 ? 5.969 1.920 -12.531 1.00 98.19 87 LEU A CA 1
ATOM 728 C C . LEU A 1 87 ? 6.718 0.675 -13.029 1.00 98.19 87 LEU A C 1
ATOM 730 O O . LEU A 1 87 ? 7.217 0.643 -14.150 1.00 98.19 87 LEU A O 1
ATOM 734 N N . GLN A 1 88 ? 6.758 -0.388 -12.225 1.00 98.38 88 GLN A N 1
ATOM 735 C CA . GLN A 1 88 ? 7.322 -1.661 -12.659 1.00 98.38 88 GLN A CA 1
ATOM 736 C C . GLN A 1 88 ? 6.509 -2.274 -13.809 1.00 98.38 88 GLN A C 1
ATOM 738 O O . GLN A 1 88 ? 7.107 -2.713 -14.791 1.00 98.38 88 GLN A O 1
ATOM 743 N N . SER A 1 89 ? 5.175 -2.229 -13.752 1.00 97.88 89 SER A N 1
ATOM 744 C CA . SER A 1 89 ? 4.330 -2.671 -14.868 1.00 97.88 89 SER A CA 1
ATOM 745 C C . SER A 1 89 ? 4.509 -1.800 -16.114 1.00 97.88 89 SER A C 1
ATOM 747 O O . SER A 1 89 ? 4.512 -2.320 -17.229 1.00 97.88 89 SER A O 1
ATOM 749 N N . ASP A 1 90 ? 4.713 -0.490 -15.951 1.00 98.12 90 ASP A N 1
ATOM 750 C CA . ASP A 1 90 ? 5.019 0.403 -17.073 1.00 98.12 90 ASP A CA 1
ATOM 751 C C . ASP A 1 90 ? 6.362 0.015 -17.734 1.00 98.12 90 ASP A C 1
ATOM 753 O O . ASP A 1 90 ? 6.450 -0.017 -18.962 1.00 98.12 90 ASP A O 1
ATOM 757 N N . CYS A 1 91 ? 7.382 -0.374 -16.952 1.00 97.62 91 CYS A N 1
ATOM 758 C CA . CYS A 1 91 ? 8.638 -0.930 -17.477 1.00 97.62 91 CYS A CA 1
ATOM 759 C C . CYS A 1 91 ? 8.422 -2.226 -18.273 1.00 97.62 91 CYS A C 1
ATOM 761 O O . CYS A 1 91 ? 8.972 -2.389 -19.364 1.00 97.62 91 CYS A O 1
ATOM 763 N N . GLU A 1 92 ? 7.637 -3.162 -17.733 1.00 98.00 92 GLU A N 1
ATOM 764 C CA . GLU A 1 92 ? 7.324 -4.427 -18.408 1.00 98.00 92 GLU A CA 1
ATOM 765 C C . GLU A 1 92 ? 6.576 -4.198 -19.719 1.00 98.00 92 GLU A C 1
ATOM 767 O O . GLU A 1 92 ? 6.914 -4.795 -20.744 1.00 98.00 92 GLU A O 1
ATOM 772 N N . TYR A 1 93 ? 5.590 -3.299 -19.707 1.00 98.25 93 TYR A N 1
ATOM 773 C CA . TYR A 1 93 ? 4.842 -2.949 -20.901 1.00 98.25 93 TYR A CA 1
ATOM 774 C C . TYR A 1 93 ? 5.747 -2.267 -21.928 1.00 98.25 93 TYR A C 1
ATOM 776 O O . TYR A 1 93 ? 5.785 -2.714 -23.070 1.00 98.25 93 TYR A O 1
ATOM 784 N N . PHE A 1 94 ? 6.539 -1.266 -21.531 1.00 97.50 94 PHE A N 1
ATOM 785 C CA . PHE A 1 94 ? 7.486 -0.563 -22.404 1.00 97.50 94 PHE A CA 1
ATOM 786 C C . PHE A 1 94 ? 8.453 -1.519 -23.122 1.00 97.50 94 PHE A C 1
ATOM 788 O O . PHE A 1 94 ? 8.644 -1.398 -24.335 1.00 97.50 94 PHE A O 1
ATOM 795 N N . LEU A 1 95 ? 9.030 -2.481 -22.390 1.00 97.00 95 LEU A N 1
ATOM 796 C CA . LEU A 1 95 ? 9.988 -3.457 -22.924 1.00 97.00 95 LEU A CA 1
ATOM 797 C C . LEU A 1 95 ? 9.335 -4.598 -23.719 1.00 97.00 95 LEU A C 1
ATOM 799 O O . LEU A 1 95 ? 10.010 -5.223 -24.536 1.00 97.00 95 LEU A O 1
ATOM 803 N N . GLY A 1 96 ? 8.056 -4.883 -23.470 1.00 96.69 96 GLY A N 1
ATOM 804 C CA . GLY A 1 96 ? 7.278 -5.901 -24.169 1.00 96.69 96 GLY A CA 1
ATOM 805 C C . GLY A 1 96 ? 6.416 -5.311 -25.284 1.00 96.69 96 GLY A C 1
ATOM 806 O O . GLY A 1 96 ? 6.879 -5.059 -26.394 1.00 96.69 96 GLY A O 1
ATOM 807 N N . TYR A 1 97 ? 5.127 -5.125 -24.993 1.00 96.06 97 TYR A N 1
ATOM 808 C CA . TYR A 1 97 ? 4.095 -4.776 -25.981 1.00 96.06 97 TYR A CA 1
ATOM 809 C C . TYR A 1 97 ? 3.935 -3.269 -26.239 1.00 96.06 97 TYR A C 1
ATOM 811 O O . TYR A 1 97 ? 3.138 -2.861 -27.078 1.00 96.06 97 TYR A O 1
ATOM 819 N N . GLY A 1 98 ? 4.690 -2.432 -25.535 1.00 95.00 98 GLY A N 1
ATOM 820 C CA . GLY A 1 98 ? 4.583 -0.977 -25.550 1.00 95.00 98 GLY A CA 1
ATOM 821 C C . GLY A 1 98 ? 5.321 -0.288 -26.694 1.00 95.00 98 GLY A C 1
ATOM 822 O O . GLY A 1 98 ? 5.340 0.942 -26.750 1.00 95.00 98 GLY A O 1
ATOM 823 N N . ASN A 1 99 ? 5.954 -1.054 -27.589 1.00 95.19 99 ASN A N 1
ATOM 824 C CA . ASN A 1 99 ? 6.717 -0.538 -28.729 1.00 95.19 99 ASN A CA 1
ATOM 825 C C . ASN A 1 99 ? 7.759 0.529 -28.329 1.00 95.19 99 ASN A C 1
ATOM 827 O O . ASN A 1 99 ? 8.007 1.468 -29.083 1.00 95.19 99 ASN A O 1
ATOM 831 N N . ARG A 1 100 ? 8.304 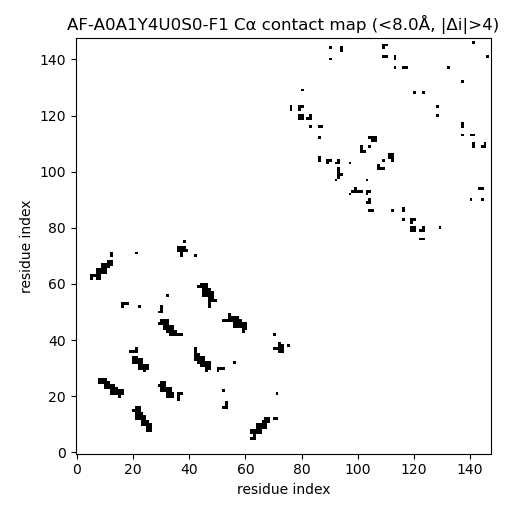0.429 -27.105 1.00 95.12 100 ARG A N 1
ATOM 832 C CA . ARG A 1 100 ? 9.239 1.403 -26.516 1.00 95.12 100 ARG A CA 1
ATOM 833 C C . ARG A 1 100 ? 8.775 2.863 -26.616 1.00 95.12 100 ARG A C 1
ATOM 835 O O . ARG A 1 100 ? 9.582 3.784 -26.712 1.00 95.12 100 ARG A O 1
ATOM 842 N N . SER A 1 101 ? 7.462 3.101 -26.582 1.00 95.75 101 SER A N 1
ATOM 843 C CA . SER A 1 101 ? 6.938 4.465 -26.577 1.00 95.75 101 SER A CA 1
ATOM 844 C C . SER A 1 101 ? 7.235 5.133 -25.239 1.00 95.75 101 SER A C 1
ATOM 846 O O . SER A 1 101 ? 6.713 4.715 -24.205 1.00 95.75 101 SER A O 1
ATOM 848 N N . VAL A 1 102 ? 8.014 6.218 -25.249 1.00 95.50 102 VAL A N 1
ATOM 849 C CA . VAL A 1 102 ? 8.333 6.989 -24.032 1.00 95.50 102 VAL A CA 1
ATOM 850 C C . VAL A 1 102 ? 7.085 7.512 -23.324 1.00 95.50 102 VAL A C 1
ATOM 852 O O . VAL A 1 102 ? 7.118 7.700 -22.118 1.00 95.50 102 VAL A O 1
ATOM 855 N N . THR A 1 103 ? 5.958 7.649 -24.030 1.00 95.94 103 THR A N 1
ATOM 856 C CA . THR A 1 103 ? 4.664 8.064 -23.458 1.00 95.94 103 THR A CA 1
ATOM 857 C C . THR A 1 103 ? 4.088 7.097 -22.421 1.00 95.94 103 THR A C 1
ATOM 859 O O . THR A 1 103 ? 3.125 7.433 -21.739 1.00 95.94 103 THR A O 1
ATOM 862 N N . ILE A 1 104 ? 4.613 5.871 -22.352 1.00 95.56 104 ILE A N 1
ATOM 863 C CA . ILE A 1 104 ? 4.258 4.871 -21.336 1.00 95.56 104 ILE A CA 1
ATOM 864 C C . ILE A 1 104 ? 4.934 5.204 -20.006 1.00 95.56 104 ILE A C 1
ATOM 866 O O . ILE A 1 104 ? 4.389 4.932 -18.940 1.00 95.56 104 ILE A O 1
ATOM 870 N N . LEU A 1 105 ? 6.130 5.785 -20.065 1.00 96.75 105 LEU A N 1
ATOM 871 C CA . LEU A 1 105 ? 6.937 6.058 -18.894 1.00 96.75 105 LEU A CA 1
ATOM 872 C C . LEU A 1 105 ? 6.482 7.368 -18.246 1.00 96.75 105 LEU A C 1
ATOM 874 O O . LEU A 1 105 ? 6.264 8.372 -18.919 1.00 96.75 105 LEU A O 1
ATOM 878 N N . SER A 1 106 ? 6.381 7.370 -16.914 1.00 92.38 106 SER A N 1
ATOM 879 C CA . SER A 1 106 ? 6.214 8.589 -16.110 1.00 92.38 106 SER A CA 1
ATOM 880 C C . SER A 1 106 ? 7.060 9.759 -16.626 1.00 92.38 106 SER A C 1
ATOM 882 O O . SER A 1 106 ? 8.274 9.640 -16.785 1.00 92.38 106 SER A O 1
ATOM 884 N N . GLY A 1 107 ? 6.411 10.901 -16.863 1.00 91.06 107 GLY A N 1
ATOM 885 C CA . GLY A 1 107 ? 7.066 12.121 -17.340 1.00 91.06 107 GLY A CA 1
ATOM 886 C C . GLY A 1 107 ? 7.546 12.075 -18.795 1.00 91.06 107 GLY A C 1
ATOM 887 O O . GLY A 1 107 ? 8.199 13.017 -19.229 1.00 91.06 107 GLY A O 1
ATOM 888 N N . ASN A 1 108 ? 7.223 11.017 -19.546 1.00 95.19 108 ASN A N 1
ATOM 889 C CA . ASN A 1 108 ? 7.744 10.744 -20.886 1.00 95.19 108 ASN A CA 1
ATOM 890 C C . ASN A 1 108 ? 9.283 10.700 -20.948 1.00 95.19 108 ASN A C 1
ATOM 892 O O . ASN A 1 108 ? 9.872 10.983 -21.992 1.00 95.19 108 ASN A O 1
ATOM 896 N N . ASP A 1 109 ? 9.930 10.375 -19.825 1.00 95.94 109 ASP A N 1
ATOM 897 C CA . ASP A 1 109 ? 11.380 10.432 -19.650 1.00 95.94 109 ASP A CA 1
ATOM 898 C C . ASP A 1 109 ? 11.881 9.128 -18.991 1.00 95.94 109 ASP A C 1
ATOM 900 O O . ASP A 1 109 ? 11.608 8.884 -17.808 1.00 95.94 109 ASP A O 1
ATOM 904 N N . PRO A 1 110 ? 12.629 8.291 -19.741 1.00 96.50 110 PRO A N 1
ATOM 905 C CA . PRO A 1 110 ? 13.296 7.088 -19.242 1.00 96.50 110 PRO A CA 1
ATOM 906 C C . PRO A 1 110 ? 14.068 7.269 -17.933 1.00 96.50 110 PRO A C 1
ATOM 908 O O . PRO A 1 110 ? 13.899 6.491 -16.989 1.00 96.50 110 PRO A O 1
ATOM 911 N N . GLN A 1 111 ? 14.900 8.306 -17.841 1.00 96.69 111 GLN A N 1
ATOM 912 C CA . GLN A 1 111 ? 15.763 8.504 -16.685 1.00 96.69 111 GLN A CA 1
ATOM 913 C C . GLN A 1 111 ? 14.953 8.973 -15.480 1.00 96.69 111 GLN A C 1
ATOM 915 O O . GLN A 1 111 ? 15.176 8.493 -14.365 1.00 96.69 111 GLN A O 1
ATOM 920 N N . HIS A 1 112 ? 13.990 9.872 -15.695 1.00 96.94 112 HIS A N 1
ATOM 921 C CA . HIS A 1 112 ? 13.057 10.291 -14.651 1.00 96.94 112 HIS A CA 1
ATOM 922 C C . HIS A 1 112 ? 12.277 9.096 -14.087 1.00 96.94 112 HIS A C 1
ATOM 924 O O . HIS A 1 112 ? 12.206 8.929 -12.867 1.00 96.94 112 HIS A O 1
ATOM 930 N N . HIS A 1 113 ? 11.752 8.232 -14.960 1.00 97.94 113 HIS A N 1
ATOM 931 C CA . HIS A 1 113 ? 11.020 7.031 -14.569 1.00 97.94 113 HIS A CA 1
ATOM 932 C C . HIS A 1 113 ? 11.862 6.123 -13.665 1.00 97.94 113 HIS A C 1
ATOM 934 O O . HIS A 1 113 ? 11.446 5.767 -12.558 1.00 97.94 113 HIS A O 1
ATOM 940 N N . MET A 1 114 ? 13.087 5.806 -14.093 1.00 97.94 114 MET A N 1
ATOM 941 C CA . MET A 1 114 ? 13.975 4.919 -13.342 1.00 97.94 114 MET A CA 1
ATOM 942 C C . MET A 1 114 ? 14.454 5.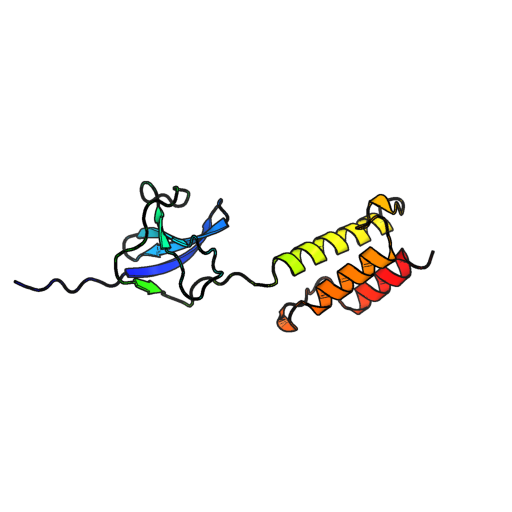531 -12.025 1.00 97.94 114 MET A C 1
ATOM 944 O O . MET A 1 114 ? 14.549 4.827 -11.014 1.00 97.94 114 MET A O 1
ATOM 948 N N . ASN A 1 115 ? 14.718 6.838 -12.005 1.00 97.94 115 ASN A N 1
ATOM 949 C CA . ASN A 1 115 ? 15.052 7.554 -10.777 1.00 97.94 115 ASN A CA 1
ATOM 950 C C . ASN A 1 115 ? 13.899 7.469 -9.776 1.00 97.94 115 ASN A C 1
ATOM 952 O O . ASN A 1 115 ? 14.127 7.088 -8.625 1.00 97.94 115 ASN A O 1
ATOM 956 N N . ARG A 1 116 ? 12.659 7.706 -10.224 1.00 98.06 116 ARG A N 1
ATOM 957 C CA . ARG A 1 116 ? 11.487 7.636 -9.349 1.00 98.06 116 ARG A CA 1
ATOM 958 C C . ARG A 1 116 ? 11.270 6.234 -8.781 1.00 98.06 116 ARG A C 1
ATOM 960 O O . ARG A 1 116 ? 10.998 6.099 -7.590 1.00 98.06 116 ARG A O 1
ATOM 967 N N . MET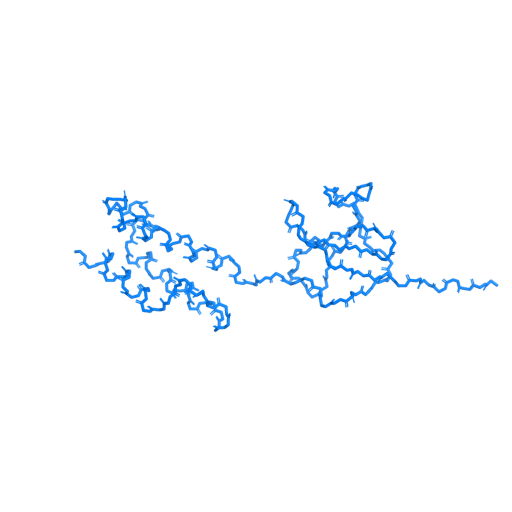 A 1 117 ? 11.453 5.184 -9.585 1.00 98.31 117 MET A N 1
ATOM 968 C CA . MET A 1 117 ? 11.389 3.804 -9.089 1.00 98.31 117 MET A CA 1
ATOM 969 C C . MET A 1 117 ? 12.440 3.522 -8.008 1.00 98.31 117 MET A C 1
ATOM 971 O O . MET A 1 117 ? 12.139 2.895 -6.994 1.00 98.31 117 MET A O 1
ATOM 975 N N . LYS A 1 118 ? 13.679 3.989 -8.197 1.00 98.44 118 LYS A N 1
ATOM 976 C CA . LYS A 1 118 ? 14.760 3.806 -7.217 1.00 98.44 118 LYS A CA 1
ATOM 977 C C . LYS A 1 118 ? 14.517 4.575 -5.922 1.00 98.44 118 LYS A C 1
ATOM 979 O O . LYS A 1 118 ? 14.862 4.062 -4.860 1.00 98.44 118 LYS A O 1
ATOM 984 N N . GLU A 1 119 ? 13.971 5.785 -6.002 1.00 98.12 119 GLU A N 1
ATOM 985 C CA . GLU A 1 119 ? 13.565 6.579 -4.836 1.00 98.12 119 GLU A CA 1
ATOM 986 C C . GLU A 1 119 ? 12.498 5.846 -4.030 1.00 98.12 119 GLU A C 1
ATOM 988 O O . GLU A 1 119 ? 12.727 5.542 -2.863 1.00 98.12 119 GLU A O 1
ATOM 993 N N . LEU A 1 120 ? 11.397 5.456 -4.681 1.00 98.19 120 LEU A N 1
ATOM 994 C CA . LEU A 1 120 ? 10.316 4.698 -4.054 1.00 98.19 120 LEU A CA 1
ATOM 995 C C . LEU A 1 120 ? 10.828 3.407 -3.422 1.00 98.19 120 LEU A C 1
ATOM 997 O O . LEU A 1 120 ? 10.538 3.128 -2.262 1.00 98.19 120 LEU A O 1
ATOM 1001 N N . TRP A 1 121 ? 11.648 2.640 -4.14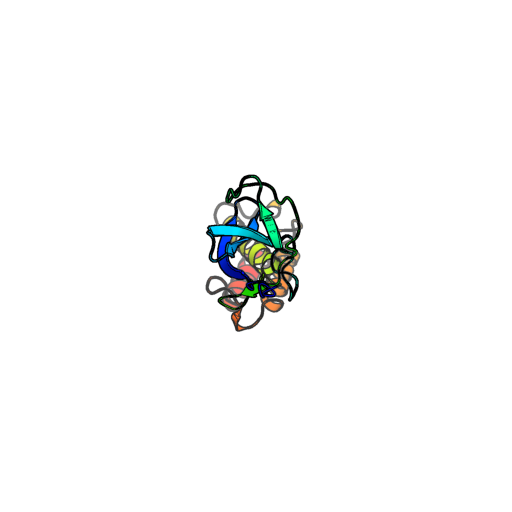8 1.00 98.44 121 TRP A N 1
ATOM 1002 C CA . TRP A 1 121 ? 12.230 1.420 -3.603 1.00 98.44 121 TRP A CA 1
ATOM 1003 C C . TRP A 1 121 ? 13.073 1.710 -2.367 1.00 98.44 121 TRP A C 1
ATOM 1005 O O . TRP A 1 121 ? 13.009 0.928 -1.431 1.00 98.44 121 TRP A O 1
ATOM 1015 N N . LYS A 1 122 ? 13.845 2.805 -2.319 1.00 97.81 122 LYS A N 1
ATOM 1016 C CA . LYS A 1 122 ? 14.650 3.191 -1.144 1.00 97.81 122 LYS A CA 1
ATOM 1017 C C . LYS A 1 122 ? 13.803 3.665 0.038 1.00 97.81 122 LYS A C 1
ATOM 1019 O O . LYS A 1 122 ? 14.198 3.371 1.160 1.00 97.81 122 LYS A O 1
ATOM 1024 N N . GLU A 1 123 ? 12.686 4.350 -0.209 1.00 97.31 123 GLU A N 1
ATOM 1025 C CA . GLU A 1 123 ? 11.757 4.829 0.827 1.00 97.31 123 GLU A CA 1
ATOM 1026 C C . GLU A 1 123 ? 11.132 3.676 1.627 1.00 97.31 123 GLU A C 1
ATOM 1028 O O . GLU A 1 123 ? 10.896 3.829 2.823 1.00 97.31 123 GLU A O 1
ATOM 1033 N N . LEU A 1 124 ? 10.900 2.516 0.998 1.00 97.25 124 LEU A N 1
ATOM 1034 C CA . LEU A 1 124 ? 10.348 1.342 1.681 1.00 97.25 124 LEU A CA 1
ATOM 1035 C C . LEU A 1 124 ? 11.287 0.838 2.796 1.00 97.25 124 LEU A C 1
ATOM 1037 O O . LEU A 1 124 ? 12.506 0.807 2.594 1.00 97.25 124 LEU A O 1
ATOM 1041 N N . PRO A 1 125 ? 10.768 0.362 3.939 1.00 96.69 125 PRO A N 1
ATOM 1042 C CA . PRO A 1 125 ? 11.600 -0.232 4.980 1.00 96.69 125 PRO A CA 1
ATOM 1043 C C . PRO A 1 125 ? 12.191 -1.579 4.521 1.00 96.69 125 PRO A C 1
ATOM 1045 O O . PRO A 1 125 ? 11.807 -2.124 3.484 1.00 96.69 125 PRO A O 1
ATOM 1048 N N . ILE A 1 126 ? 13.181 -2.103 5.252 1.00 94.62 126 ILE A N 1
ATOM 1049 C CA . ILE A 1 126 ? 13.925 -3.320 4.861 1.00 94.62 126 ILE A CA 1
ATOM 1050 C C . ILE A 1 126 ? 13.000 -4.544 4.790 1.00 94.62 126 ILE A C 1
ATOM 1052 O O . ILE A 1 126 ? 13.090 -5.330 3.853 1.00 94.62 126 ILE A O 1
ATOM 1056 N N . ASP A 1 127 ? 12.101 -4.673 5.756 1.00 93.75 127 ASP A N 1
ATOM 1057 C CA . ASP A 1 127 ? 11.056 -5.695 5.847 1.00 93.75 127 ASP A CA 1
ATOM 1058 C C . ASP A 1 127 ? 9.845 -5.411 4.939 1.00 93.75 127 ASP A C 1
ATOM 1060 O O . ASP A 1 127 ? 9.040 -6.302 4.691 1.00 93.75 127 ASP A O 1
ATOM 1064 N N . GLY A 1 128 ? 9.736 -4.194 4.397 1.00 93.44 128 GLY A N 1
ATOM 1065 C CA . GLY A 1 128 ? 8.693 -3.792 3.447 1.00 93.44 128 GLY A CA 1
ATOM 1066 C C . GLY A 1 128 ? 9.114 -3.843 1.977 1.00 93.44 128 GLY A C 1
ATOM 1067 O O . GLY A 1 128 ? 8.364 -3.377 1.116 1.00 93.44 128 GLY A O 1
ATOM 1068 N N . LYS A 1 129 ? 10.313 -4.352 1.657 1.00 96.00 129 LYS A N 1
ATOM 1069 C CA . LYS A 1 129 ? 10.757 -4.478 0.261 1.00 96.00 129 LYS A CA 1
ATOM 1070 C C . LYS A 1 129 ? 9.922 -5.534 -0.476 1.00 96.00 129 LYS A C 1
ATOM 1072 O O . LYS A 1 129 ? 9.687 -6.609 0.070 1.00 96.00 129 LYS A O 1
ATOM 1077 N N . PRO A 1 130 ? 9.514 -5.276 -1.730 1.00 96.25 130 PRO A N 1
ATOM 1078 C CA . PRO A 1 130 ? 8.765 -6.252 -2.509 1.00 96.25 130 PRO A CA 1
ATOM 1079 C C . PRO A 1 130 ? 9.631 -7.444 -2.929 1.00 96.25 130 PRO A C 1
ATOM 1081 O O . PRO A 1 130 ? 10.759 -7.272 -3.391 1.00 96.25 130 PRO A O 1
ATOM 1084 N N . GLU A 1 131 ? 9.061 -8.646 -2.877 1.00 96.06 131 GLU A N 1
ATOM 1085 C CA . GLU A 1 131 ? 9.704 -9.866 -3.391 1.00 96.06 131 GLU A CA 1
ATOM 1086 C C . GLU A 1 131 ? 9.795 -9.880 -4.926 1.00 96.06 131 GLU A C 1
ATOM 1088 O O . GLU A 1 131 ? 10.714 -10.457 -5.502 1.00 96.06 131 GLU A O 1
ATOM 1093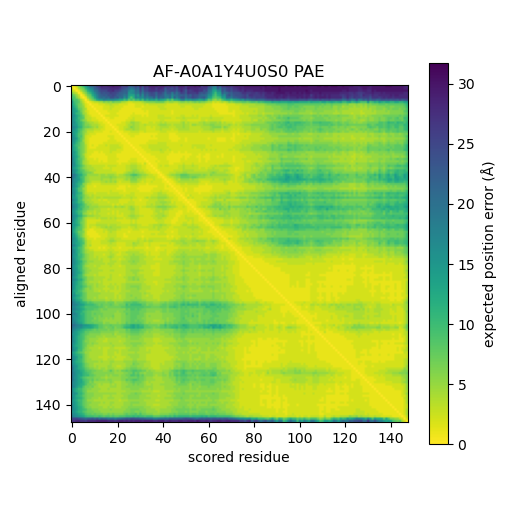 N N . TRP A 1 132 ? 8.864 -9.200 -5.600 1.00 96.75 132 TRP A N 1
ATOM 1094 C CA . TRP A 1 132 ? 8.773 -9.143 -7.061 1.00 96.75 132 TRP A CA 1
ATOM 1095 C C . TRP A 1 132 ? 9.745 -8.141 -7.710 1.00 96.75 132 TRP A C 1
ATOM 1097 O O . TRP A 1 132 ? 9.930 -8.181 -8.927 1.00 96.75 132 TRP A O 1
ATOM 1107 N N . LEU A 1 133 ? 10.402 -7.266 -6.933 1.00 97.81 133 LEU A N 1
ATOM 1108 C CA . LEU A 1 133 ? 11.341 -6.266 -7.458 1.00 97.81 133 LEU A CA 1
ATOM 1109 C C . LEU A 1 133 ? 12.569 -6.070 -6.563 1.00 97.81 133 LEU A C 1
ATOM 1111 O O . LEU A 1 133 ? 12.584 -5.317 -5.587 1.00 97.81 133 LEU A O 1
ATOM 1115 N N . THR A 1 134 ? 13.663 -6.691 -6.984 1.00 97.81 134 THR A N 1
ATOM 1116 C CA . THR A 1 134 ? 14.991 -6.526 -6.390 1.00 97.81 134 THR A CA 1
ATOM 1117 C C . THR A 1 134 ? 15.719 -5.295 -6.936 1.00 97.81 134 THR A C 1
ATOM 1119 O O . THR A 1 134 ? 15.499 -4.854 -8.067 1.00 97.81 134 THR A O 1
ATOM 1122 N N . TRP A 1 135 ? 16.701 -4.792 -6.179 1.00 97.88 135 TRP A N 1
ATOM 1123 C CA . TRP A 1 135 ? 17.590 -3.723 -6.653 1.00 97.88 135 TRP A CA 1
ATOM 1124 C C . TRP A 1 135 ? 18.325 -4.101 -7.950 1.00 97.88 135 TRP A C 1
ATOM 1126 O O . TRP A 1 135 ? 18.502 -3.275 -8.840 1.00 97.88 135 TRP A O 1
ATOM 1136 N N . LYS A 1 136 ? 18.708 -5.375 -8.104 1.00 97.94 136 LYS A N 1
ATOM 1137 C CA . LYS A 1 136 ? 19.323 -5.878 -9.340 1.00 97.94 136 LYS A CA 1
ATOM 1138 C C . LYS A 1 136 ? 18.365 -5.786 -10.533 1.00 97.94 136 LYS A C 1
ATOM 1140 O O . LYS A 1 136 ? 18.801 -5.394 -11.610 1.00 97.94 136 LYS A O 1
ATOM 1145 N N . GLN A 1 137 ? 17.083 -6.110 -10.352 1.00 98.06 137 GLN A N 1
ATOM 1146 C CA . GLN A 1 137 ? 16.071 -5.940 -11.401 1.00 98.06 137 GLN A CA 1
ATOM 1147 C C . GLN A 1 137 ? 15.879 -4.462 -11.767 1.00 98.06 137 GLN A C 1
ATOM 1149 O O . GLN A 1 137 ? 15.850 -4.157 -12.953 1.00 98.06 137 GLN A O 1
ATOM 1154 N N . LEU A 1 138 ? 15.866 -3.541 -10.794 1.00 97.88 138 LEU A N 1
ATOM 1155 C CA . LEU A 1 138 ? 15.839 -2.094 -11.070 1.00 97.88 138 LEU A CA 1
ATOM 1156 C C . LEU A 1 138 ? 17.007 -1.642 -11.956 1.00 97.88 138 LEU A C 1
ATOM 1158 O O . LEU A 1 138 ? 16.807 -0.890 -12.905 1.00 97.88 138 LEU A O 1
ATOM 1162 N N . LEU A 1 139 ? 18.222 -2.123 -11.682 1.00 97.88 139 LEU A N 1
ATOM 1163 C CA . LEU A 1 139 ? 19.392 -1.811 -12.510 1.00 97.88 139 LEU A CA 1
ATOM 1164 C C . LEU A 1 139 ? 19.312 -2.442 -13.908 1.00 97.88 139 LEU A C 1
ATOM 1166 O O . LEU A 1 139 ? 19.851 -1.884 -14.862 1.00 97.88 139 LEU A O 1
ATOM 1170 N N . ASN A 1 140 ? 18.662 -3.598 -14.046 1.00 97.69 140 ASN A N 1
ATOM 1171 C CA . ASN A 1 140 ? 18.429 -4.212 -15.351 1.00 97.69 140 ASN A CA 1
ATOM 1172 C C . ASN A 1 140 ? 17.404 -3.416 -16.169 1.00 97.69 140 ASN A C 1
ATOM 1174 O O . ASN A 1 140 ? 17.654 -3.179 -17.348 1.00 97.69 140 ASN A O 1
ATOM 1178 N N . TYR A 1 141 ? 16.304 -2.971 -15.548 1.00 97.69 141 TYR A N 1
ATOM 1179 C CA . TYR A 1 141 ? 15.335 -2.079 -16.190 1.00 97.69 141 TYR A CA 1
ATOM 1180 C C . TYR A 1 141 ? 16.005 -0.789 -16.649 1.00 97.69 141 TYR A C 1
ATOM 1182 O O . TYR A 1 141 ? 15.898 -0.440 -17.817 1.00 97.69 141 TYR A O 1
ATOM 1190 N N . GLU A 1 142 ? 16.786 -0.142 -15.780 1.00 97.50 142 GLU A N 1
ATOM 1191 C CA . GLU A 1 142 ? 17.491 1.089 -16.142 1.00 97.50 142 GLU A CA 1
ATOM 1192 C C . GLU A 1 142 ? 18.397 0.901 -17.355 1.00 97.50 142 GLU A C 1
ATOM 1194 O O . GLU A 1 142 ? 18.357 1.694 -18.289 1.00 97.50 142 GLU A O 1
ATOM 1199 N N . LYS A 1 143 ? 19.180 -0.182 -17.386 1.00 96.94 143 LYS A N 1
ATOM 1200 C CA . LYS A 1 143 ? 20.038 -0.473 -18.537 1.00 96.94 143 LYS A CA 1
ATOM 1201 C C . LYS A 1 143 ? 19.244 -0.717 -19.816 1.00 96.94 143 LYS A C 1
ATOM 1203 O O . LYS A 1 143 ? 19.709 -0.318 -20.872 1.00 96.94 143 LYS A O 1
ATOM 1208 N N . ALA A 1 144 ? 18.104 -1.397 -19.729 1.00 96.56 144 ALA A N 1
ATOM 1209 C CA . ALA A 1 144 ? 17.287 -1.738 -20.890 1.00 96.56 144 ALA A CA 1
ATOM 1210 C C . ALA A 1 144 ? 16.457 -0.557 -21.417 1.00 96.56 144 ALA A C 1
ATOM 1212 O O . ALA A 1 144 ? 16.098 -0.555 -22.588 1.00 96.56 144 ALA A O 1
ATOM 1213 N N . ILE A 1 145 ? 16.131 0.410 -20.554 1.00 95.56 145 ILE A N 1
ATOM 1214 C CA . ILE A 1 145 ? 15.228 1.526 -20.859 1.00 95.56 145 ILE A CA 1
ATOM 1215 C C . ILE A 1 145 ? 16.000 2.819 -21.166 1.00 95.56 145 ILE A C 1
ATOM 1217 O O . ILE A 1 145 ? 15.572 3.579 -22.027 1.00 95.56 145 ILE A O 1
ATOM 1221 N N . CYS A 1 146 ? 17.132 3.076 -20.498 1.00 92.69 146 CYS A N 1
ATOM 1222 C CA . CYS A 1 146 ? 17.890 4.323 -20.659 1.00 92.69 146 CYS A CA 1
ATOM 1223 C C . CYS A 1 146 ? 19.066 4.246 -21.648 1.00 92.69 146 CYS A C 1
ATOM 1225 O O . CYS A 1 146 ? 19.545 5.296 -22.060 1.00 92.69 146 CYS A O 1
ATOM 1227 N N . ASN A 1 147 ? 19.571 3.054 -21.993 1.00 77.56 147 ASN A N 1
ATOM 1228 C CA . ASN A 1 147 ? 20.770 2.901 -22.837 1.00 77.56 147 ASN A CA 1
ATOM 1229 C C . ASN A 1 147 ? 20.459 2.421 -24.267 1.00 77.56 147 ASN A C 1
ATOM 1231 O O . ASN A 1 147 ? 21.207 1.596 -24.800 1.00 77.56 147 ASN A O 1
ATOM 1235 N N . GLU A 1 148 ? 19.373 2.901 -24.877 1.00 54.62 148 GLU A N 1
ATOM 1236 C CA . GLU A 1 148 ? 19.270 2.889 -26.348 1.00 54.62 148 GLU A CA 1
ATOM 1237 C C . GLU A 1 148 ? 20.083 4.030 -26.967 1.00 54.62 148 GLU A C 1
ATOM 1239 O O . GLU A 1 148 ? 19.987 5.173 -26.464 1.00 54.62 148 GLU A O 1
#

Secondary structure (DSSP, 8-state):
----PPPPEEEEEEEE-TTS-EEEE-TTS-EEEETTTT-SSS--EEEEGGG-SSPPEEEE--S-EEESSSPP---TTHHHHHHHHHHHHHHHHHHTTTTT-GGGSGGG-HHHHHHHHHHHHHHS-STT--TT--HHHHHHHHHHHH--

Foldseek 3Di:
DPPPDQPAWEWEFDQQDPVLWGWTATPVRWIWTFPCSQDDQDGFTFGFDVSDPNGDGDGTDPGHYDYPDRGDHDDPLPVLVVVLVQLVVLLVCLLPVVVVQLVSAVVSDLVVSLVSNVVSQVPADPVRHDPVDDPVNSVVSSCSNVVD

Sequence (148 aa):
MEEKKPMTLIMKFIGIDDFSCPTYQDQHGRFWKDLNLGKSETPDLYSTTRNDLDGEPVSPIRQEYTFESEPFRRNPYEFQYMMLSRLQSDCEYFLGYGNRSVTILSGNDPQHHMNRMKELWKELPIDGKPEWLTWKQLLNYEKAICNE

Nearest PDB structures (foldseek):
  6v4a-assembly1_C  TM=2.345E-01  e=5.347E+00  Desulfofustis sp. PB-SRB1
  6v4a-assembly1_B  TM=2.349E-01  e=9.436E+00  Desulfofustis sp. PB-SRB1

pLDDT: mean 93.12, std 9.66, range [40.47, 98.5]

Radius of gyration: 22.65 Å; Cα contacts (8 Å, |Δi|>4): 207; chains: 1; bounding box: 50×22×72 Å

Mean predicted aligned error: 5.59 Å

Solvent-accessible surface area (backbone atoms only — not comparable to full-atom values): 8680 Å² total; per-residue (Å²): 131,85,77,76,72,80,76,66,40,44,34,36,82,75,51,65,44,95,84,64,29,41,28,26,34,33,87,85,72,46,34,31,34,19,79,51,46,27,74,48,98,69,69,44,39,15,34,27,43,92,59,34,86,86,33,58,75,72,44,70,69,85,70,60,67,48,59,77,55,87,73,74,68,52,66,93,52,52,65,46,53,52,50,39,52,51,54,50,51,36,51,53,36,28,76,60,87,41,77,64,41,47,83,61,35,57,90,54,30,57,62,60,34,47,49,52,45,54,49,37,61,63,72,40,52,88,91,61,57,59,89,92,60,48,73,69,54,55,54,49,50,40,54,72,60,59,68,119